Protein AF-A0A959NLH9-F1 (afdb_monomer_lite)

Structure (mmCIF, N/CA/C/O backbone):
data_AF-A0A959NLH9-F1
#
_entry.id   AF-A0A959NLH9-F1
#
loop_
_atom_site.group_PDB
_atom_site.id
_atom_site.type_symbol
_atom_site.label_atom_id
_atom_site.label_alt_id
_atom_site.label_comp_id
_atom_site.label_asym_id
_atom_site.label_entity_id
_atom_site.label_seq_id
_atom_site.pdbx_PDB_ins_code
_atom_site.Cartn_x
_atom_site.Cartn_y
_atom_site.Cartn_z
_atom_site.occupancy
_atom_site.B_iso_or_equiv
_atom_site.auth_seq_id
_atom_site.auth_comp_id
_atom_site.auth_asym_id
_atom_site.auth_atom_id
_atom_site.pdbx_PDB_model_num
ATOM 1 N N . GLN A 1 1 ? 10.521 5.770 0.048 1.00 67.94 1 GLN A N 1
ATOM 2 C CA . GLN A 1 1 ? 11.316 6.323 1.169 1.00 67.94 1 GLN A CA 1
ATOM 3 C C . GLN A 1 1 ? 11.322 7.830 1.051 1.00 67.94 1 GLN A C 1
ATOM 5 O O . GLN A 1 1 ? 11.337 8.330 -0.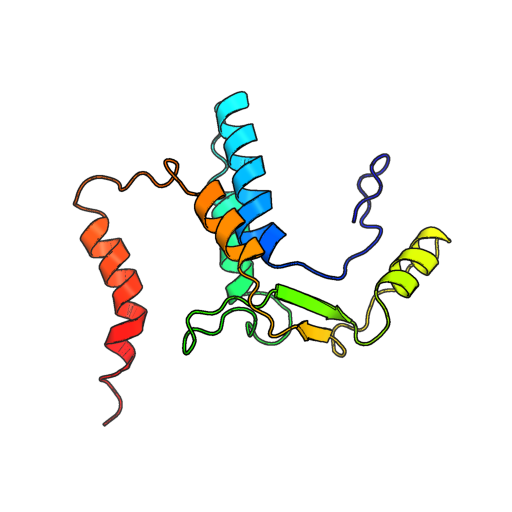071 1.00 67.94 1 GLN A O 1
ATOM 10 N N . TYR A 1 2 ? 11.311 8.521 2.184 1.00 71.69 2 TYR A N 1
ATOM 11 C CA . TYR A 1 2 ? 11.299 9.976 2.244 1.00 71.69 2 TYR A CA 1
ATOM 12 C C . TYR A 1 2 ? 12.508 10.468 3.025 1.00 71.69 2 TYR A C 1
ATOM 14 O O . TYR A 1 2 ? 12.953 9.807 3.961 1.00 71.69 2 TYR A O 1
ATOM 22 N N . ASP A 1 3 ? 13.016 11.625 2.633 1.00 77.06 3 ASP A N 1
ATOM 23 C CA . ASP A 1 3 ? 13.906 12.419 3.462 1.00 77.06 3 ASP A CA 1
ATOM 24 C C . ASP A 1 3 ? 13.079 12.965 4.632 1.00 77.06 3 ASP A C 1
ATOM 26 O O . ASP A 1 3 ? 12.076 13.649 4.427 1.00 77.06 3 ASP A O 1
ATOM 30 N N . SER A 1 4 ? 13.469 12.631 5.862 1.00 78.00 4 SER A N 1
ATOM 31 C CA . SER A 1 4 ? 12.738 13.033 7.065 1.00 78.00 4 SER A CA 1
ATOM 32 C C . SER A 1 4 ? 12.818 14.533 7.356 1.00 78.00 4 SER A C 1
ATOM 34 O O . SER A 1 4 ? 11.948 15.048 8.049 1.00 78.00 4 SER A O 1
ATOM 36 N N . GLN A 1 5 ? 13.849 15.231 6.868 1.00 81.00 5 GLN A N 1
ATOM 37 C CA . GLN A 1 5 ? 14.009 16.673 7.064 1.00 81.00 5 GLN A CA 1
ATOM 38 C C . GLN A 1 5 ? 13.199 17.470 6.042 1.00 81.00 5 GLN A C 1
ATOM 40 O O . GLN A 1 5 ? 12.591 18.477 6.390 1.00 81.00 5 GLN A O 1
ATOM 45 N N . THR A 1 6 ? 13.189 17.029 4.781 1.00 83.31 6 THR A N 1
ATOM 46 C CA . THR A 1 6 ? 12.567 17.793 3.684 1.00 83.31 6 THR A CA 1
ATOM 47 C C . THR A 1 6 ? 11.207 17.258 3.243 1.00 83.31 6 THR A C 1
ATOM 49 O O . THR A 1 6 ? 10.493 17.933 2.504 1.00 83.31 6 THR A O 1
ATOM 52 N N . GLY A 1 7 ? 10.845 16.036 3.641 1.00 76.31 7 GLY A N 1
ATOM 53 C CA . GLY A 1 7 ? 9.648 15.343 3.164 1.00 76.31 7 GLY A CA 1
ATOM 54 C C . GLY A 1 7 ? 9.720 14.919 1.692 1.00 76.31 7 GLY A C 1
ATOM 55 O O . GLY A 1 7 ? 8.732 14.420 1.153 1.00 76.31 7 GLY A O 1
ATOM 56 N N . LYS A 1 8 ? 10.861 15.102 1.014 1.00 78.56 8 LYS A N 1
ATOM 57 C CA . LYS A 1 8 ? 11.023 14.722 -0.396 1.00 78.56 8 LYS A CA 1
ATOM 58 C C . LYS A 1 8 ? 11.092 13.209 -0.557 1.00 78.56 8 LYS A C 1
ATOM 60 O O . LYS A 1 8 ? 11.677 12.508 0.266 1.00 78.56 8 LYS A O 1
ATOM 65 N N . VAL A 1 9 ? 10.536 12.697 -1.655 1.00 75.62 9 VAL A N 1
ATOM 66 C CA . VAL A 1 9 ? 10.654 11.277 -2.011 1.00 75.62 9 VAL A CA 1
ATOM 67 C C . VAL A 1 9 ? 12.090 10.993 -2.452 1.00 75.62 9 VAL A C 1
ATOM 69 O O . VAL A 1 9 ? 12.515 11.431 -3.515 1.00 75.62 9 VAL A O 1
ATOM 72 N N . VAL A 1 10 ? 12.824 10.221 -1.653 1.00 74.75 10 VAL A N 1
ATOM 73 C CA . VAL A 1 10 ? 14.191 9.764 -1.970 1.00 74.75 10 VAL A CA 1
ATOM 74 C C . VAL A 1 10 ? 14.155 8.520 -2.851 1.00 74.75 10 VAL A C 1
ATOM 76 O O . VAL A 1 10 ? 15.025 8.297 -3.688 1.00 74.75 10 VAL A O 1
ATOM 79 N N . SER A 1 11 ? 13.133 7.685 -2.682 1.00 73.56 11 SER A N 1
ATOM 80 C CA . SER A 1 11 ? 12.980 6.483 -3.492 1.00 73.56 11 SER A CA 1
ATOM 81 C C . SER A 1 11 ? 11.518 6.119 -3.665 1.00 73.56 11 SER A C 1
ATOM 83 O O . SER A 1 11 ? 10.790 5.972 -2.679 1.00 73.56 11 SER A O 1
ATOM 85 N N . TYR A 1 12 ? 11.117 5.966 -4.925 1.00 76.19 12 TYR A N 1
ATOM 86 C CA . TYR A 1 12 ? 9.764 5.594 -5.330 1.00 76.19 12 TYR A CA 1
ATOM 87 C C . TYR A 1 12 ? 9.532 4.076 -5.265 1.00 76.19 12 TYR A C 1
ATOM 89 O O . TYR A 1 12 ? 8.386 3.647 -5.226 1.00 76.19 12 TYR A O 1
ATOM 97 N N . PHE A 1 13 ? 10.597 3.261 -5.228 1.00 80.81 13 PHE A N 1
ATOM 98 C CA . PHE A 1 13 ? 10.502 1.802 -5.322 1.00 80.81 13 PHE A CA 1
ATOM 99 C C . PHE A 1 13 ? 11.446 1.064 -4.356 1.00 80.81 13 PHE A C 1
ATOM 101 O O . PHE A 1 13 ? 12.496 1.592 -3.991 1.00 80.81 13 PHE A O 1
ATOM 108 N N . PRO A 1 14 ? 11.142 -0.198 -3.996 1.00 82.88 14 PRO A N 1
ATOM 109 C CA . PRO A 1 14 ? 9.922 -0.933 -4.341 1.00 82.88 14 PRO A CA 1
ATOM 110 C C . PRO A 1 14 ? 8.679 -0.353 -3.651 1.00 82.88 14 PRO A C 1
ATOM 112 O O . PRO A 1 14 ? 8.761 0.158 -2.533 1.00 82.88 14 PRO A O 1
ATOM 115 N N . ILE A 1 15 ? 7.532 -0.446 -4.324 1.00 86.31 15 ILE A N 1
ATOM 116 C CA . ILE A 1 15 ? 6.230 -0.149 -3.724 1.00 86.31 15 ILE A CA 1
ATOM 117 C C . ILE A 1 15 ? 5.731 -1.448 -3.108 1.00 86.31 15 ILE A C 1
ATOM 119 O O . ILE A 1 15 ? 5.389 -2.382 -3.829 1.00 86.31 15 ILE A O 1
ATOM 123 N N . HIS A 1 16 ? 5.740 -1.521 -1.780 1.00 88.44 16 HIS A N 1
ATOM 124 C CA . HIS A 1 16 ? 5.230 -2.672 -1.045 1.00 88.44 16 HIS A CA 1
ATOM 125 C C . HIS A 1 16 ? 3.725 -2.551 -0.848 1.00 88.44 16 HIS A C 1
ATOM 127 O O . HIS A 1 16 ? 3.251 -1.566 -0.279 1.00 88.44 16 HIS A O 1
ATOM 133 N N . THR A 1 17 ? 2.985 -3.572 -1.261 1.00 89.44 17 THR A N 1
ATOM 134 C CA . THR A 1 17 ? 1.530 -3.589 -1.149 1.00 89.44 17 THR A CA 1
ATOM 135 C C . THR A 1 17 ? 1.083 -3.577 0.308 1.00 89.44 17 THR A C 1
ATOM 137 O O . THR A 1 17 ? 0.162 -2.835 0.638 1.00 89.44 17 THR A O 1
ATOM 140 N N . VAL A 1 18 ? 1.791 -4.278 1.209 1.00 91.25 18 VAL A N 1
ATOM 141 C CA . VAL A 1 18 ? 1.496 -4.293 2.659 1.00 91.25 18 VAL A CA 1
ATOM 142 C C . VAL A 1 18 ? 1.462 -2.893 3.278 1.00 91.25 18 VAL A C 1
ATOM 144 O O . VAL A 1 18 ? 0.694 -2.637 4.206 1.00 91.25 18 VAL A O 1
ATOM 147 N N . HIS A 1 19 ? 2.233 -1.944 2.735 1.00 90.12 19 HIS A N 1
ATOM 148 C CA . HIS A 1 19 ? 2.175 -0.561 3.200 1.00 90.12 19 HIS A CA 1
ATOM 149 C C . HIS A 1 19 ? 0.827 0.090 2.888 1.00 90.12 19 HIS A C 1
ATOM 151 O O . HIS A 1 19 ? 0.332 0.845 3.714 1.00 90.12 19 HIS A O 1
ATOM 157 N N . GLN A 1 20 ? 0.225 -0.221 1.739 1.00 88.81 20 GLN A N 1
ATOM 158 C CA . GLN A 1 20 ? -1.063 0.334 1.321 1.00 88.81 20 GLN A CA 1
ATOM 159 C C . GLN A 1 20 ? -2.244 -0.399 1.966 1.00 88.81 20 GLN A C 1
ATOM 161 O O . GLN A 1 20 ? -3.153 0.252 2.471 1.00 88.81 20 GLN A O 1
ATOM 166 N N . VAL A 1 21 ? -2.224 -1.740 2.001 1.00 89.06 21 VAL A N 1
ATOM 167 C CA . VAL A 1 21 ? -3.345 -2.531 2.555 1.00 89.06 21 VAL A CA 1
ATOM 168 C C . VAL A 1 21 ? -3.385 -2.580 4.074 1.00 89.06 21 VAL A C 1
ATOM 170 O O . VAL A 1 21 ? -4.452 -2.823 4.625 1.00 89.06 21 VAL A O 1
ATOM 173 N N . ALA A 1 22 ? -2.254 -2.402 4.760 1.00 92.19 22 ALA A N 1
ATOM 174 C CA . ALA A 1 22 ? -2.179 -2.637 6.200 1.00 92.19 22 ALA A CA 1
ATOM 175 C C . ALA A 1 22 ? -1.500 -1.492 6.953 1.00 92.19 22 ALA A C 1
ATOM 177 O O . ALA A 1 22 ? -2.142 -0.820 7.757 1.00 92.19 22 ALA A O 1
ATOM 178 N N . LEU A 1 23 ? -0.221 -1.211 6.688 1.00 93.12 23 LEU A N 1
ATOM 179 C CA . LEU A 1 23 ? 0.529 -0.305 7.569 1.00 93.12 23 LEU A CA 1
ATOM 180 C C . LEU A 1 23 ? 0.023 1.145 7.523 1.00 93.12 23 LEU A C 1
ATOM 182 O O . LEU A 1 23 ? -0.082 1.779 8.573 1.00 93.12 23 LEU A O 1
ATOM 186 N N . ALA A 1 24 ? -0.321 1.673 6.345 1.00 91.88 24 ALA A N 1
ATOM 187 C CA . ALA A 1 24 ? -0.897 3.011 6.232 1.00 91.88 24 ALA A CA 1
ATOM 188 C C . ALA A 1 24 ? -2.287 3.095 6.892 1.00 91.88 24 ALA A C 1
ATOM 190 O O . ALA A 1 24 ? -2.470 3.990 7.720 1.00 91.88 24 ALA A O 1
ATOM 191 N N . PRO A 1 25 ? -3.237 2.168 6.641 1.00 93.50 25 PRO A N 1
ATOM 192 C CA . PRO A 1 25 ? -4.486 2.120 7.398 1.00 93.50 25 PRO A CA 1
ATOM 193 C C . PRO A 1 25 ? -4.281 2.029 8.912 1.00 93.50 25 PRO A C 1
ATOM 195 O O . PRO A 1 25 ? -4.908 2.779 9.652 1.00 93.50 25 PRO A O 1
ATOM 198 N N . MET A 1 26 ? -3.356 1.189 9.385 1.00 93.00 26 MET A N 1
ATOM 199 C CA . MET A 1 26 ? -3.027 1.066 10.808 1.00 93.00 26 MET A CA 1
ATOM 200 C C . MET A 1 26 ? -2.569 2.402 11.404 1.00 93.00 26 MET A C 1
ATOM 202 O O . MET A 1 26 ? -3.059 2.811 12.458 1.00 93.00 26 MET A O 1
ATOM 206 N N . ALA A 1 27 ? -1.656 3.100 10.723 1.00 93.75 27 ALA A N 1
ATOM 207 C CA . ALA A 1 27 ? -1.173 4.407 11.156 1.00 93.75 27 ALA A CA 1
ATOM 208 C C . ALA A 1 27 ? -2.294 5.459 11.163 1.00 93.75 27 ALA A C 1
ATOM 210 O O . ALA A 1 27 ? -2.408 6.233 12.113 1.00 93.75 27 ALA A O 1
ATOM 211 N N . LEU A 1 28 ? -3.156 5.462 10.142 1.00 92.44 28 LEU A N 1
ATOM 212 C CA . LEU A 1 28 ? -4.295 6.377 10.054 1.00 92.44 28 LEU A CA 1
ATOM 213 C C . LEU A 1 28 ? -5.359 6.085 11.117 1.00 92.44 28 LEU A C 1
ATOM 215 O O . LEU A 1 28 ? -5.910 7.024 11.685 1.00 92.44 28 LEU A O 1
ATOM 219 N N . PHE A 1 29 ? -5.599 4.818 11.463 1.00 92.25 29 PHE A N 1
ATOM 220 C CA . PHE A 1 29 ? -6.456 4.462 12.594 1.00 92.25 29 PHE A CA 1
ATOM 221 C C . PHE A 1 29 ? -5.873 4.947 13.922 1.00 92.25 29 PHE A C 1
ATOM 223 O O . PHE A 1 29 ? -6.604 5.498 14.743 1.00 92.25 29 PHE A O 1
ATOM 230 N N . ALA A 1 30 ? -4.563 4.800 14.136 1.00 91.62 30 ALA A N 1
ATOM 231 C CA . ALA A 1 30 ? -3.903 5.336 15.326 1.00 91.62 30 ALA A CA 1
ATOM 232 C C . ALA A 1 30 ? -4.022 6.868 15.403 1.00 91.62 30 ALA A C 1
ATOM 234 O O . ALA A 1 30 ? -4.377 7.408 16.451 1.00 91.62 30 ALA A O 1
ATOM 235 N N . ALA A 1 31 ? -3.806 7.564 14.283 1.00 92.00 31 ALA A N 1
ATOM 236 C CA . ALA A 1 31 ? -3.976 9.013 14.195 1.00 92.00 31 ALA A CA 1
ATOM 237 C C . ALA A 1 31 ? -5.431 9.446 14.439 1.00 92.00 31 ALA A C 1
ATOM 239 O O . ALA A 1 31 ? -5.669 10.435 15.133 1.00 92.00 31 ALA A O 1
ATOM 240 N N . GLN A 1 32 ? -6.407 8.701 13.915 1.00 93.25 32 GLN A N 1
ATOM 241 C CA . GLN A 1 32 ? -7.833 8.932 14.150 1.00 93.25 32 GLN A CA 1
ATOM 242 C C . GLN A 1 32 ? -8.182 8.807 15.633 1.00 93.25 32 GLN A C 1
ATOM 244 O O . GLN A 1 32 ? -8.835 9.691 16.177 1.00 93.25 32 GLN A O 1
ATOM 249 N N . MET A 1 33 ? -7.694 7.764 16.312 1.00 88.88 33 MET A N 1
ATOM 250 C CA . MET A 1 33 ? -7.906 7.594 17.756 1.00 88.88 33 MET A CA 1
ATOM 251 C C . MET A 1 33 ? -7.266 8.721 18.575 1.00 88.88 33 MET A C 1
ATOM 253 O O . MET A 1 33 ? -7.873 9.201 19.526 1.00 88.88 33 MET A O 1
ATOM 257 N N . ALA A 1 34 ? -6.059 9.156 18.206 1.00 95.31 34 ALA A N 1
ATOM 258 C CA . ALA A 1 34 ? -5.335 10.190 18.944 1.00 95.31 34 ALA A CA 1
ATOM 259 C C . ALA A 1 34 ? -5.893 11.606 18.720 1.00 95.31 34 ALA A C 1
ATOM 261 O O . ALA A 1 34 ? -5.842 12.435 19.624 1.00 95.31 34 ALA A O 1
ATOM 262 N N . SER A 1 35 ? -6.395 11.898 17.518 1.00 95.56 35 SER A N 1
ATOM 263 C CA . SER A 1 35 ? -6.839 13.246 17.134 1.00 95.56 35 SER A CA 1
ATOM 264 C C . SER A 1 35 ? -8.356 13.438 17.130 1.00 95.56 35 SER A C 1
ATOM 266 O O . SER A 1 35 ? -8.816 14.574 17.070 1.00 95.56 35 SER A O 1
ATOM 268 N N . GLY A 1 36 ? -9.136 12.353 17.136 1.00 92.00 36 GLY A N 1
ATOM 269 C CA . GLY A 1 36 ? -10.587 12.381 16.927 1.00 92.00 36 GLY A CA 1
ATOM 270 C C . GLY A 1 36 ? -11.018 12.659 15.478 1.00 92.00 36 GLY A C 1
ATOM 271 O O . GLY A 1 36 ? -12.213 12.656 15.189 1.00 92.00 36 GLY A O 1
ATOM 272 N N . ASN A 1 37 ? -10.079 12.884 14.553 1.00 93.00 37 ASN A N 1
ATOM 273 C CA . ASN A 1 37 ? -10.382 13.162 13.148 1.00 93.00 37 ASN A CA 1
ATOM 274 C C . ASN A 1 37 ? -10.666 11.882 12.359 1.00 93.00 37 ASN A C 1
ATOM 276 O O . ASN A 1 37 ? -10.016 10.862 12.562 1.00 93.00 37 ASN A O 1
ATOM 280 N N . ASN A 1 38 ? -11.577 11.955 11.388 1.00 89.94 38 ASN A N 1
ATOM 281 C CA . ASN A 1 38 ? -11.890 10.827 10.514 1.00 89.94 38 ASN A CA 1
ATOM 282 C C . ASN A 1 38 ? -10.950 10.773 9.296 1.00 89.94 38 ASN A C 1
ATOM 284 O O . ASN A 1 38 ? -10.934 11.694 8.476 1.00 89.94 38 ASN A O 1
ATOM 288 N N . TYR A 1 39 ? -10.221 9.664 9.144 1.00 90.56 39 TYR A N 1
ATOM 289 C CA . TYR A 1 39 ? -9.313 9.416 8.021 1.00 90.56 39 TYR A CA 1
ATOM 290 C C . TYR A 1 39 ? -9.769 8.285 7.083 1.00 90.56 39 TYR A C 1
ATOM 292 O O . TYR A 1 39 ? -9.039 7.939 6.150 1.00 90.56 39 TYR A O 1
ATOM 300 N N . ASN A 1 40 ? -10.985 7.750 7.247 1.00 88.75 40 ASN A N 1
ATOM 301 C CA . ASN A 1 40 ? -11.501 6.614 6.467 1.00 88.75 40 ASN A CA 1
ATOM 302 C C . ASN A 1 40 ? -11.424 6.844 4.951 1.00 88.75 40 ASN A C 1
ATOM 304 O O . ASN A 1 40 ? -11.068 5.938 4.205 1.00 88.75 40 ASN A O 1
ATOM 308 N N . LYS A 1 41 ? -11.685 8.071 4.478 1.00 90.50 41 LYS A N 1
ATOM 309 C CA . LYS A 1 41 ? -11.573 8.413 3.049 1.00 90.50 41 LYS A CA 1
ATOM 310 C C . LYS A 1 41 ? -10.155 8.205 2.504 1.00 90.50 41 LYS A C 1
ATOM 312 O O . LYS A 1 41 ? -9.994 7.772 1.366 1.00 90.50 41 LYS A O 1
ATOM 317 N N . PHE A 1 42 ? -9.128 8.520 3.292 1.00 90.00 42 PHE A N 1
ATOM 318 C CA . PHE A 1 42 ? -7.732 8.351 2.883 1.00 90.00 42 PHE A CA 1
ATOM 319 C C . PHE A 1 42 ? -7.313 6.881 2.917 1.00 90.00 42 PHE A C 1
ATOM 321 O O . PHE A 1 42 ? -6.608 6.438 2.014 1.00 90.00 42 PHE A O 1
ATOM 328 N N . ILE A 1 43 ? -7.810 6.128 3.903 1.00 87.69 43 ILE A N 1
ATOM 329 C CA . ILE A 1 43 ? -7.645 4.672 3.984 1.00 87.69 43 ILE A CA 1
ATOM 330 C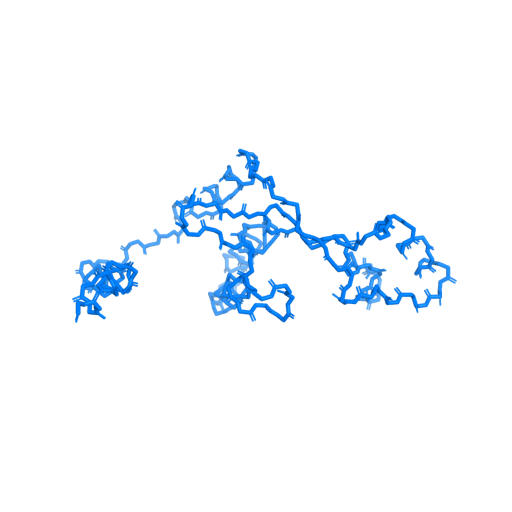 C . ILE A 1 43 ? -8.226 4.007 2.731 1.00 87.69 43 ILE A C 1
ATOM 332 O O . ILE A 1 43 ? -7.509 3.307 2.020 1.00 87.69 43 ILE A O 1
ATOM 336 N N . LEU A 1 44 ? -9.492 4.293 2.410 1.00 88.69 44 LEU A N 1
ATOM 337 C CA . LEU A 1 44 ? -10.165 3.746 1.228 1.00 88.69 44 LEU A CA 1
ATOM 338 C C . LEU A 1 44 ? -9.457 4.141 -0.068 1.00 88.69 44 LEU A C 1
ATOM 340 O O . LEU A 1 44 ? -9.271 3.302 -0.940 1.00 88.69 44 LEU A O 1
ATOM 344 N N . LYS A 1 45 ? -8.991 5.390 -0.178 1.00 87.38 45 LYS A N 1
ATOM 345 C CA . LYS A 1 45 ? -8.213 5.833 -1.340 1.00 87.38 45 LYS A CA 1
ATOM 346 C C . LYS A 1 45 ? -6.937 5.001 -1.532 1.00 87.38 45 LYS A C 1
ATOM 348 O O . LYS A 1 45 ? -6.619 4.650 -2.663 1.00 87.38 45 LYS A O 1
ATOM 353 N N . GLY A 1 46 ? -6.216 4.692 -0.453 1.00 87.12 46 GLY A N 1
ATOM 354 C CA . GLY A 1 46 ? -5.007 3.862 -0.515 1.00 87.12 46 GLY A CA 1
ATOM 355 C C . GLY A 1 46 ? -5.294 2.410 -0.903 1.00 87.12 46 GLY A C 1
ATOM 356 O O . GLY A 1 46 ? -4.552 1.826 -1.687 1.00 87.12 46 GLY A O 1
ATOM 357 N N . ILE A 1 47 ? -6.399 1.845 -0.409 1.00 87.50 47 ILE A N 1
ATOM 358 C CA . ILE A 1 47 ? -6.823 0.482 -0.756 1.00 87.50 47 ILE A CA 1
ATOM 359 C C . ILE A 1 47 ? 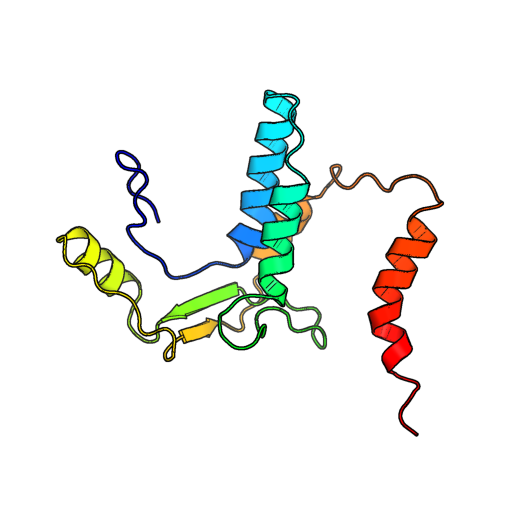-7.275 0.412 -2.221 1.00 87.50 47 ILE A C 1
ATOM 361 O O . ILE A 1 47 ? -6.799 -0.447 -2.958 1.00 87.50 47 ILE A O 1
ATOM 365 N N . ASN A 1 48 ? -8.122 1.344 -2.669 1.00 86.62 48 ASN A N 1
ATOM 366 C CA . ASN A 1 48 ? -8.617 1.389 -4.052 1.00 86.62 48 ASN A CA 1
ATOM 367 C C . ASN A 1 48 ? -7.492 1.591 -5.070 1.00 86.62 48 ASN A C 1
ATOM 369 O O . ASN A 1 48 ? -7.558 1.069 -6.180 1.00 86.62 48 ASN A O 1
ATOM 373 N N . TRP A 1 49 ? -6.418 2.285 -4.686 1.00 87.31 49 TRP A N 1
ATOM 374 C CA . TRP A 1 49 ? -5.241 2.420 -5.540 1.00 87.31 49 TRP A CA 1
ATOM 375 C C . TRP A 1 49 ? -4.670 1.054 -5.962 1.00 87.31 49 TRP A C 1
ATOM 377 O O . TRP A 1 49 ? -4.167 0.907 -7.065 1.00 87.31 49 TRP A O 1
ATOM 387 N N . LEU A 1 50 ? -4.822 -0.011 -5.175 1.00 83.69 50 LEU A N 1
ATOM 388 C CA . LEU A 1 50 ? -4.327 -1.341 -5.563 1.00 83.69 50 LEU A CA 1
ATOM 389 C C . LEU A 1 50 ? -5.055 -1.938 -6.768 1.00 83.69 50 LEU A C 1
ATOM 391 O O . LEU A 1 50 ? -4.464 -2.724 -7.507 1.00 83.69 50 LEU A O 1
ATOM 395 N N . THR A 1 51 ? -6.308 -1.542 -6.980 1.00 82.06 51 THR A N 1
ATOM 396 C CA . THR A 1 51 ? -7.139 -1.956 -8.115 1.00 82.06 51 THR A CA 1
ATOM 397 C C . THR A 1 51 ? -7.202 -0.931 -9.237 1.00 82.06 51 THR A C 1
ATOM 399 O O . THR A 1 51 ? -7.738 -1.257 -10.288 1.00 82.06 51 THR A O 1
ATOM 402 N N . GLU A 1 52 ? -6.715 0.290 -9.014 1.00 82.69 52 GLU A N 1
ATOM 403 C CA . GLU A 1 52 ? -6.844 1.428 -9.939 1.00 82.69 52 GLU A CA 1
ATOM 404 C C . GLU A 1 52 ? -5.501 2.118 -10.226 1.00 82.69 52 GLU A C 1
ATOM 406 O O . GLU A 1 52 ? -5.470 3.226 -10.763 1.00 82.69 52 GLU A O 1
ATOM 411 N N . ASN A 1 53 ? -4.384 1.510 -9.826 1.00 81.19 53 ASN A N 1
ATOM 412 C CA . ASN A 1 53 ? -3.085 2.146 -9.972 1.00 81.19 53 ASN A CA 1
ATOM 413 C C . ASN A 1 53 ? -2.700 2.287 -11.439 1.00 81.19 53 ASN A C 1
ATOM 415 O O . ASN A 1 53 ? -2.961 1.456 -12.304 1.00 81.19 53 ASN A O 1
ATOM 419 N N . GLU A 1 54 ? -1.963 3.355 -11.681 1.00 79.19 54 GLU A N 1
ATOM 420 C CA . GLU A 1 54 ? -1.372 3.700 -12.959 1.00 79.19 54 GLU A CA 1
ATOM 421 C C . GLU A 1 54 ? -0.317 2.684 -13.438 1.00 79.19 54 GLU A C 1
ATOM 423 O O . GLU A 1 54 ? 0.172 2.783 -14.564 1.00 79.19 54 GLU A O 1
ATOM 428 N N . PHE A 1 55 ? 0.052 1.708 -12.601 1.00 76.25 55 PHE A N 1
ATOM 429 C CA . PHE A 1 55 ? 1.096 0.738 -12.888 1.00 76.25 55 PHE A CA 1
ATOM 430 C C . PHE A 1 55 ? 0.510 -0.615 -13.314 1.00 76.25 55 PHE A C 1
ATOM 432 O O . PHE A 1 55 ? -0.424 -1.151 -12.729 1.00 76.25 55 PHE A O 1
ATOM 439 N N . LEU A 1 56 ? 1.114 -1.217 -14.343 1.00 68.50 56 LEU A N 1
ATOM 440 C CA . LEU A 1 56 ? 0.968 -2.647 -14.656 1.00 68.50 56 LEU A CA 1
ATOM 441 C C . LEU A 1 56 ? -0.488 -3.152 -14.776 1.00 68.50 56 LEU A C 1
ATOM 443 O O . LEU A 1 56 ? -0.767 -4.305 -14.457 1.00 68.50 56 LEU A O 1
ATOM 447 N N . GLN A 1 57 ? -1.405 -2.303 -15.253 1.00 68.25 57 GLN A N 1
ATOM 448 C CA . GLN A 1 57 ? -2.804 -2.652 -15.544 1.00 68.25 57 GLN A CA 1
ATOM 449 C C . GLN A 1 57 ? -3.543 -3.319 -14.364 1.00 68.25 57 GLN A C 1
ATOM 451 O O . GLN A 1 57 ? -4.292 -4.274 -14.566 1.00 68.25 57 GLN A O 1
ATOM 456 N N . ASN A 1 58 ? -3.344 -2.835 -13.131 1.00 64.06 58 ASN A N 1
ATOM 457 C CA . ASN A 1 58 ? -4.067 -3.299 -11.933 1.00 64.06 58 ASN A CA 1
ATOM 458 C C . ASN A 1 58 ? -3.826 -4.767 -11.545 1.00 64.06 58 ASN A C 1
ATOM 460 O O . ASN A 1 58 ? -4.632 -5.377 -10.845 1.00 64.06 58 ASN A O 1
ATOM 464 N N . GLN A 1 59 ? -2.696 -5.342 -11.952 1.00 76.88 59 GLN A N 1
ATOM 465 C CA . GLN A 1 59 ? -2.401 -6.754 -11.709 1.00 76.88 59 GLN A CA 1
ATOM 466 C C . GLN A 1 59 ? -2.015 -7.086 -10.259 1.00 76.88 59 GLN A C 1
ATOM 468 O O . GLN A 1 59 ? -1.737 -8.245 -9.989 1.00 76.88 59 GLN A O 1
ATOM 473 N N . LEU A 1 60 ? -1.992 -6.124 -9.322 1.00 85.38 60 LEU A N 1
ATOM 474 C CA . LEU A 1 60 ? -1.597 -6.342 -7.917 1.00 85.38 60 LEU A CA 1
ATOM 475 C C . LEU A 1 60 ? -2.556 -7.232 -7.116 1.00 85.38 60 LEU A C 1
ATOM 477 O O . LEU A 1 60 ? -2.150 -7.782 -6.091 1.00 85.38 60 LEU A O 1
ATOM 481 N N . ILE A 1 61 ? -3.803 -7.356 -7.567 1.00 85.38 61 ILE A N 1
ATOM 482 C CA . ILE A 1 61 ? -4.803 -8.231 -6.960 1.00 85.38 61 ILE A CA 1
ATOM 483 C C . ILE A 1 61 ? -5.165 -9.316 -7.962 1.00 85.38 61 ILE A C 1
ATOM 485 O O . ILE A 1 61 ? -5.710 -9.038 -9.030 1.00 85.38 61 ILE A O 1
ATOM 489 N N . ASP A 1 62 ? -4.919 -10.562 -7.582 1.00 85.50 62 ASP A N 1
ATOM 490 C CA . ASP A 1 62 ? -5.394 -11.730 -8.303 1.00 85.50 62 ASP A CA 1
ATOM 491 C C . ASP A 1 62 ? -6.625 -12.303 -7.607 1.00 85.50 62 ASP A C 1
ATOM 493 O O . ASP A 1 62 ? -6.553 -13.039 -6.619 1.00 85.50 62 ASP A O 1
ATOM 497 N N . LYS A 1 63 ? -7.784 -11.964 -8.171 1.00 80.94 63 LYS A N 1
ATOM 498 C CA . LYS A 1 63 ? -9.088 -12.423 -7.691 1.00 80.94 63 LYS A CA 1
ATOM 499 C C . LYS A 1 63 ? -9.277 -13.931 -7.862 1.00 80.94 63 LYS A C 1
ATOM 501 O O . LYS A 1 63 ? -10.021 -14.524 -7.095 1.00 80.94 63 LYS A O 1
ATOM 506 N N . SER A 1 64 ? -8.627 -14.553 -8.849 1.00 84.44 64 SER A N 1
ATOM 507 C CA . SER A 1 64 ? -8.780 -15.992 -9.096 1.00 84.44 64 SER A CA 1
ATOM 508 C C . SER A 1 64 ? -8.125 -16.831 -7.998 1.00 84.44 64 SER A C 1
ATOM 510 O O . SER A 1 64 ? -8.664 -17.864 -7.610 1.00 84.44 64 SER A O 1
ATOM 512 N N . ASN A 1 65 ? -7.018 -16.331 -7.444 1.00 82.56 65 ASN A N 1
ATOM 513 C CA . ASN A 1 65 ? -6.258 -16.982 -6.379 1.00 82.56 65 ASN A CA 1
ATOM 514 C C . ASN A 1 65 ? -6.469 -16.344 -4.994 1.00 82.56 65 ASN A C 1
ATOM 516 O O . ASN A 1 65 ? -5.805 -16.742 -4.039 1.00 82.56 65 ASN A O 1
ATOM 520 N N . ASN A 1 66 ? -7.374 -15.361 -4.867 1.00 83.06 66 ASN A N 1
ATOM 521 C CA . ASN A 1 66 ? -7.565 -14.547 -3.656 1.00 83.06 66 ASN A CA 1
ATOM 522 C C . ASN A 1 66 ? -6.243 -13.990 -3.101 1.00 83.06 66 ASN A C 1
ATOM 524 O O . ASN A 1 66 ? -6.011 -13.962 -1.890 1.00 83.06 66 ASN A O 1
ATOM 528 N N . ALA A 1 67 ? -5.361 -13.573 -4.006 1.00 84.06 67 ALA A N 1
ATOM 529 C CA . ALA A 1 67 ? -4.003 -13.183 -3.689 1.00 84.06 67 ALA A CA 1
ATOM 530 C C . ALA A 1 67 ? -3.799 -11.685 -3.903 1.00 84.06 67 ALA A C 1
ATOM 532 O O . ALA A 1 67 ? -4.277 -11.084 -4.866 1.00 84.06 67 ALA A O 1
ATOM 533 N N . ILE A 1 68 ? -3.041 -11.091 -2.990 1.00 87.06 68 ILE A N 1
ATOM 534 C CA . ILE A 1 68 ? -2.488 -9.754 -3.147 1.00 87.06 68 ILE A CA 1
ATOM 535 C C . ILE A 1 68 ? -0.982 -9.934 -3.311 1.00 87.06 68 ILE A C 1
ATOM 537 O O . ILE A 1 68 ? -0.333 -10.581 -2.481 1.00 87.06 68 ILE A O 1
ATOM 541 N N . TRP A 1 69 ? -0.427 -9.396 -4.393 1.00 90.25 69 TRP A N 1
ATOM 542 C CA . TRP A 1 69 ? 0.994 -9.540 -4.685 1.00 90.25 69 TRP A CA 1
ATOM 543 C C . TRP A 1 69 ? 1.833 -8.568 -3.869 1.00 90.25 69 TRP A C 1
ATOM 545 O O . TRP A 1 69 ? 1.471 -7.406 -3.677 1.00 90.25 69 TRP A O 1
ATOM 555 N N . ASN A 1 70 ? 2.984 -9.050 -3.407 1.00 88.75 70 ASN A N 1
ATOM 556 C CA . ASN A 1 70 ? 3.808 -8.394 -2.396 1.00 88.75 70 ASN A CA 1
ATOM 557 C C . ASN A 1 70 ? 4.258 -6.976 -2.790 1.00 88.75 70 ASN A C 1
ATOM 559 O O . ASN A 1 70 ? 4.122 -6.040 -1.999 1.00 88.75 70 ASN A O 1
ATOM 563 N N . LYS A 1 71 ? 4.826 -6.791 -3.991 1.00 88.81 71 LYS A N 1
ATOM 564 C CA . LYS A 1 71 ? 5.431 -5.499 -4.362 1.00 88.81 71 LYS A CA 1
ATOM 565 C C . LYS A 1 71 ? 5.599 -5.269 -5.859 1.00 88.81 71 LYS A C 1
ATOM 567 O O . LYS A 1 71 ? 5.817 -6.212 -6.620 1.00 88.81 71 LYS A O 1
ATOM 572 N N . ILE A 1 72 ? 5.640 -3.991 -6.233 1.00 88.00 72 ILE A N 1
ATOM 573 C CA . ILE A 1 72 ? 6.124 -3.507 -7.532 1.00 88.00 72 ILE A CA 1
ATOM 574 C C . ILE A 1 72 ? 7.588 -3.084 -7.391 1.00 88.00 72 ILE A C 1
ATOM 576 O O . ILE A 1 72 ? 7.948 -2.334 -6.480 1.00 88.00 72 ILE A O 1
ATOM 580 N N . THR A 1 73 ? 8.446 -3.534 -8.303 1.00 86.31 73 THR A N 1
ATOM 581 C CA . THR A 1 73 ? 9.869 -3.170 -8.340 1.00 86.31 73 THR A CA 1
ATOM 582 C C . THR A 1 73 ? 10.327 -2.852 -9.764 1.00 86.31 73 THR A C 1
ATOM 584 O O . THR A 1 73 ? 9.869 -3.500 -10.705 1.00 86.31 73 THR A O 1
ATOM 587 N N . PRO A 1 74 ? 11.259 -1.905 -9.964 1.00 81.38 74 PRO A N 1
ATOM 588 C CA . PRO A 1 74 ? 11.956 -1.771 -11.234 1.00 81.38 74 PRO A CA 1
ATOM 589 C C . PRO A 1 74 ? 12.771 -3.030 -11.540 1.00 81.38 74 PRO A C 1
ATOM 591 O O . PRO A 1 74 ? 13.172 -3.765 -10.633 1.00 81.38 74 PRO A O 1
ATOM 594 N N . VAL A 1 75 ? 13.038 -3.260 -12.830 1.00 73.31 75 VAL A N 1
ATOM 595 C CA . VAL A 1 75 ? 13.960 -4.321 -13.278 1.00 73.31 75 VAL A CA 1
ATOM 596 C C . VAL A 1 75 ? 15.387 -4.069 -12.788 1.00 73.31 75 VAL A C 1
ATOM 598 O O . VAL A 1 75 ? 16.092 -5.015 -12.442 1.00 73.31 75 VAL A O 1
ATOM 601 N N . LEU A 1 76 ? 15.817 -2.805 -12.748 1.00 67.75 76 LEU A N 1
ATOM 602 C CA . LEU A 1 76 ? 17.087 -2.437 -12.126 1.00 67.75 76 LEU A CA 1
ATOM 603 C C . LEU A 1 76 ? 16.979 -2.548 -10.600 1.00 67.75 76 LEU A C 1
ATOM 605 O O . LEU A 1 76 ? 15.929 -2.283 -10.021 1.00 67.75 76 LEU A O 1
ATOM 609 N N . ASN A 1 77 ? 18.088 -2.873 -9.938 1.00 68.31 77 ASN A N 1
ATOM 610 C CA . ASN A 1 77 ? 18.135 -2.999 -8.484 1.00 68.31 77 ASN A CA 1
ATOM 611 C C . ASN A 1 77 ? 17.687 -1.694 -7.794 1.00 68.31 77 ASN A C 1
ATOM 613 O O . ASN A 1 77 ? 18.310 -0.646 -7.965 1.00 68.31 77 AS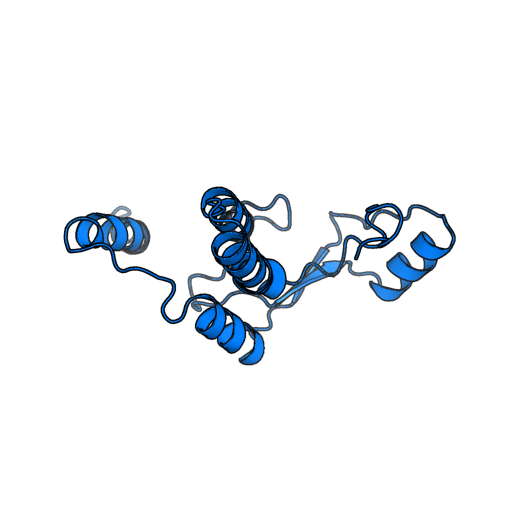N A O 1
ATOM 617 N N . SER A 1 78 ? 16.632 -1.760 -6.978 1.00 67.62 78 SER A N 1
ATOM 618 C CA . SER A 1 78 ? 16.073 -0.610 -6.253 1.00 67.62 78 SER A CA 1
ATOM 619 C C . SER A 1 78 ? 17.081 0.083 -5.330 1.00 67.62 78 SER A C 1
ATOM 621 O O . SER A 1 78 ? 17.004 1.296 -5.142 1.00 67.62 78 SER A O 1
ATOM 623 N N . LYS A 1 79 ? 18.077 -0.649 -4.806 1.00 68.12 79 LYS A N 1
ATOM 624 C CA . LYS A 1 79 ? 19.164 -0.069 -3.999 1.00 68.12 79 LYS A CA 1
ATOM 625 C C . LYS A 1 79 ? 20.037 0.888 -4.810 1.00 68.12 79 LYS A C 1
ATOM 627 O O . LYS A 1 79 ? 20.500 1.882 -4.263 1.00 68.12 79 LYS A O 1
ATOM 632 N N . LEU A 1 80 ? 20.230 0.612 -6.101 1.00 70.38 80 LEU A N 1
ATOM 633 C CA . LEU A 1 80 ? 21.021 1.465 -6.985 1.00 70.38 80 LEU A CA 1
ATOM 634 C C . LEU A 1 80 ? 20.308 2.798 -7.243 1.00 70.38 80 LEU A C 1
ATOM 636 O O . LEU A 1 80 ? 20.937 3.844 -7.143 1.00 70.38 80 LEU A O 1
ATOM 640 N N . TYR A 1 81 ? 18.991 2.771 -7.479 1.00 70.25 81 TYR A N 1
ATOM 641 C CA . TYR A 1 81 ? 18.182 3.992 -7.592 1.00 70.25 81 TYR A CA 1
ATOM 642 C C . TYR A 1 81 ? 18.254 4.845 -6.325 1.00 70.25 81 TYR A C 1
ATOM 644 O O . TYR A 1 81 ? 18.521 6.041 -6.406 1.00 70.25 81 TYR A O 1
ATOM 652 N N . SER A 1 82 ? 18.072 4.230 -5.152 1.00 69.50 82 SER A N 1
ATOM 653 C CA . SER A 1 82 ? 18.174 4.948 -3.878 1.00 69.50 82 SER A CA 1
ATOM 654 C C . SER A 1 82 ? 19.564 5.555 -3.664 1.00 69.50 82 SER A C 1
ATOM 656 O O . SER A 1 82 ? 19.660 6.682 -3.191 1.00 69.50 82 SER A O 1
ATOM 658 N N . PHE A 1 83 ? 20.636 4.841 -4.029 1.00 74.50 83 PHE A N 1
ATOM 659 C CA . PHE A 1 83 ? 22.005 5.345 -3.896 1.00 74.50 83 PHE A CA 1
ATOM 660 C C . PHE A 1 83 ? 22.274 6.539 -4.821 1.00 74.50 83 PHE A C 1
ATOM 662 O O . PHE A 1 83 ? 22.846 7.531 -4.388 1.00 74.50 83 PHE A O 1
ATOM 669 N N . ILE A 1 84 ? 21.817 6.483 -6.074 1.00 70.94 84 ILE A N 1
ATOM 670 C CA . ILE A 1 84 ? 21.997 7.583 -7.032 1.00 70.94 84 ILE A CA 1
ATOM 671 C C . ILE A 1 84 ? 21.184 8.821 -6.617 1.00 70.94 84 ILE A C 1
ATOM 673 O O . ILE A 1 84 ? 21.714 9.931 -6.642 1.00 70.94 84 ILE A O 1
ATOM 677 N N . ASN A 1 85 ? 19.947 8.633 -6.143 1.00 69.56 85 ASN A N 1
ATOM 678 C CA . ASN A 1 85 ? 19.132 9.735 -5.622 1.00 69.56 85 ASN A CA 1
ATOM 679 C C . ASN A 1 85 ? 19.751 10.373 -4.370 1.00 69.56 85 ASN A C 1
ATOM 681 O O . ASN A 1 85 ? 19.662 11.587 -4.198 1.00 69.56 85 ASN A O 1
ATOM 685 N N . LEU A 1 86 ? 20.420 9.587 -3.518 1.00 74.19 86 LEU A N 1
ATOM 686 C CA . LEU A 1 86 ? 21.153 10.111 -2.361 1.00 74.19 86 LEU A CA 1
ATOM 687 C C . LEU A 1 86 ? 22.322 11.020 -2.776 1.00 74.19 86 LEU A C 1
ATOM 689 O O . LEU A 1 86 ? 22.638 11.970 -2.067 1.00 74.19 86 LEU A O 1
ATOM 693 N N . LEU A 1 87 ? 22.929 10.773 -3.942 1.00 77.38 87 LEU A N 1
ATOM 694 C CA . LEU A 1 87 ? 23.970 11.628 -4.524 1.00 77.38 87 LEU A CA 1
ATOM 695 C C . LEU A 1 87 ? 23.411 12.909 -5.173 1.00 77.38 87 LEU A C 1
ATOM 697 O O . LEU A 1 87 ? 24.158 13.649 -5.810 1.00 77.38 87 LEU A O 1
ATOM 701 N N . GLY A 1 88 ? 22.109 13.180 -5.034 1.00 72.56 88 GLY A N 1
ATOM 702 C CA . GLY A 1 88 ? 21.449 14.356 -5.603 1.00 72.56 88 GLY A CA 1
ATOM 703 C C . GLY A 1 88 ? 21.134 14.237 -7.096 1.00 72.56 88 GLY A C 1
ATOM 704 O O . GLY A 1 88 ? 20.710 15.214 -7.708 1.00 72.56 88 GLY A O 1
ATOM 705 N N . ILE A 1 89 ? 21.324 13.057 -7.692 1.00 73.50 89 ILE A N 1
ATOM 706 C CA . ILE A 1 89 ? 20.991 12.791 -9.091 1.00 73.50 89 ILE A CA 1
ATOM 707 C C . ILE A 1 89 ? 19.595 12.173 -9.125 1.00 73.50 89 ILE A C 1
ATOM 709 O O . ILE A 1 89 ? 19.419 11.024 -8.732 1.00 73.50 89 ILE A O 1
ATOM 713 N N . GLU A 1 90 ? 18.602 12.919 -9.610 1.00 69.25 90 GLU A N 1
ATOM 714 C CA . GLU A 1 90 ? 17.238 12.402 -9.756 1.00 69.25 90 GLU A CA 1
ATOM 715 C C . GLU A 1 90 ? 17.166 11.356 -10.875 1.00 69.25 90 GLU A C 1
ATOM 717 O O . GLU A 1 90 ? 16.984 11.678 -12.051 1.00 69.25 90 GLU A O 1
ATOM 722 N N . LEU A 1 91 ? 17.273 10.079 -10.509 1.00 68.81 91 LEU A N 1
ATOM 723 C CA . LEU A 1 91 ? 17.059 8.974 -11.432 1.00 68.81 91 LEU A CA 1
ATOM 724 C C . LEU A 1 91 ? 15.644 8.430 -11.245 1.00 68.81 91 LEU A C 1
ATOM 726 O O . LEU A 1 91 ? 15.337 7.704 -10.295 1.00 68.81 91 LEU A O 1
ATOM 730 N N . LYS A 1 92 ? 14.758 8.781 -12.179 1.00 68.50 92 LYS A N 1
ATOM 731 C CA . LYS A 1 92 ? 13.406 8.224 -12.220 1.00 68.50 92 LYS A CA 1
ATOM 732 C C . LYS A 1 92 ? 13.460 6.820 -12.833 1.00 68.50 92 LYS A C 1
ATOM 734 O O . LYS A 1 92 ? 14.045 6.642 -13.904 1.00 68.50 92 LYS A O 1
ATOM 739 N N . PRO A 1 93 ? 12.897 5.800 -12.171 1.00 69.44 93 PRO A N 1
ATOM 740 C CA . PRO A 1 93 ? 12.806 4.474 -12.757 1.00 69.44 93 PRO A CA 1
ATOM 741 C C . PRO A 1 93 ? 11.915 4.509 -13.992 1.00 69.44 93 PRO A C 1
ATOM 743 O O . PRO A 1 93 ? 10.930 5.244 -14.048 1.00 69.44 93 PRO A O 1
ATOM 746 N N . ASN A 1 94 ? 12.283 3.710 -14.989 1.00 75.81 94 ASN A N 1
ATOM 747 C CA . ASN A 1 94 ? 11.475 3.564 -16.186 1.00 75.81 94 ASN A CA 1
ATOM 748 C C . ASN A 1 94 ? 10.204 2.782 -15.816 1.00 75.81 94 ASN A C 1
ATOM 750 O O . ASN A 1 94 ? 10.283 1.604 -15.462 1.00 75.81 94 ASN A O 1
ATOM 754 N N . ILE A 1 95 ? 9.061 3.466 -15.882 1.00 74.62 95 ILE A N 1
ATOM 755 C CA . ILE A 1 95 ? 7.742 2.953 -15.493 1.00 74.62 95 ILE A CA 1
ATOM 756 C C . ILE A 1 95 ? 7.308 1.786 -16.399 1.00 74.62 95 ILE A C 1
ATOM 758 O O . ILE A 1 95 ? 6.659 0.853 -15.932 1.00 74.62 95 ILE A O 1
ATOM 762 N N . ASP A 1 96 ? 7.768 1.760 -17.652 1.00 75.31 96 ASP A N 1
ATOM 763 C CA . ASP A 1 96 ? 7.514 0.662 -18.595 1.00 75.31 96 ASP A CA 1
ATOM 764 C C . ASP A 1 96 ? 8.320 -0.602 -18.247 1.00 75.31 96 ASP A C 1
ATOM 766 O O . ASP A 1 96 ? 8.061 -1.689 -18.760 1.00 75.31 96 ASP A O 1
ATOM 770 N N . LYS A 1 97 ? 9.323 -0.478 -17.365 1.00 81.88 97 LYS A N 1
ATOM 771 C CA . LYS A 1 97 ? 10.187 -1.573 -16.895 1.00 81.88 97 LYS A CA 1
ATOM 772 C C . LYS A 1 97 ? 9.966 -1.853 -15.411 1.00 81.88 97 LYS A C 1
ATOM 774 O O . LYS A 1 97 ? 10.924 -1.982 -14.638 1.00 81.88 97 LYS A O 1
ATOM 779 N N . LEU A 1 98 ? 8.704 -1.960 -15.017 1.00 85.44 98 LEU A N 1
ATOM 780 C CA . LEU A 1 98 ? 8.302 -2.430 -13.696 1.00 85.44 98 LEU A CA 1
ATOM 781 C C . LEU A 1 98 ? 7.932 -3.917 -13.739 1.00 85.44 98 LEU A C 1
ATOM 783 O O . LEU A 1 98 ? 7.490 -4.446 -14.755 1.00 85.44 98 LEU A O 1
ATOM 787 N N . LYS A 1 99 ? 8.148 -4.603 -12.619 1.00 87.56 99 LYS A N 1
ATOM 788 C CA . LYS A 1 99 ? 7.798 -6.008 -12.406 1.00 87.56 99 LYS A CA 1
ATOM 789 C C . LYS A 1 99 ? 7.016 -6.152 -11.109 1.00 87.56 99 LYS A C 1
ATOM 791 O O . LYS A 1 99 ? 7.339 -5.500 -10.113 1.00 87.56 99 LYS A O 1
ATOM 796 N N . ILE A 1 100 ? 6.041 -7.054 -11.122 1.00 87.38 100 ILE A N 1
ATOM 797 C CA . ILE A 1 100 ? 5.352 -7.519 -9.918 1.00 87.38 100 ILE A CA 1
ATOM 798 C C . ILE A 1 100 ? 6.135 -8.693 -9.337 1.00 87.38 100 ILE A C 1
ATOM 800 O O . ILE A 1 100 ? 6.556 -9.594 -10.063 1.00 87.38 100 ILE A O 1
ATOM 804 N N . ASN A 1 101 ? 6.338 -8.676 -8.022 1.00 87.56 101 ASN A N 1
ATOM 805 C CA . ASN A 1 101 ? 6.725 -9.868 -7.283 1.00 87.56 101 ASN A CA 1
ATOM 806 C C . ASN A 1 101 ? 5.461 -10.651 -6.911 1.00 87.56 101 ASN A C 1
ATOM 808 O O . ASN A 1 101 ? 4.757 -10.252 -5.981 1.00 87.56 101 ASN A O 1
ATOM 812 N N . TYR A 1 102 ? 5.197 -11.744 -7.628 1.00 86.00 102 TYR A N 1
ATOM 813 C CA . TYR A 1 102 ? 4.047 -12.643 -7.443 1.00 86.00 102 TYR A CA 1
ATOM 814 C C . TYR A 1 102 ? 4.208 -13.571 -6.232 1.00 86.00 102 TYR A C 1
ATOM 816 O O . TYR A 1 102 ? 4.021 -14.781 -6.302 1.00 86.00 102 TYR A O 1
ATOM 824 N N . GLU A 1 103 ? 4.609 -12.993 -5.111 1.00 85.75 103 GLU A N 1
ATOM 825 C CA . GLU A 1 103 ? 4.706 -13.673 -3.832 1.00 85.75 103 GLU A CA 1
ATOM 826 C C . GLU A 1 103 ? 3.567 -13.165 -2.953 1.00 85.75 103 GLU A C 1
ATOM 828 O O . GLU A 1 103 ? 3.336 -11.956 -2.879 1.00 85.75 103 GLU A O 1
ATOM 833 N N . SER A 1 104 ? 2.871 -14.074 -2.281 1.00 76.31 104 SER A N 1
ATOM 834 C CA . SER A 1 104 ? 1.928 -13.733 -1.219 1.00 76.31 104 SER A CA 1
ATOM 835 C C . SER A 1 104 ? 2.509 -14.244 0.087 1.00 76.31 104 SER A C 1
ATOM 837 O O . SER A 1 104 ? 2.566 -15.448 0.328 1.00 76.31 104 SER A O 1
ATOM 839 N N . SER A 1 105 ? 3.011 -13.321 0.906 1.00 80.19 105 SER A N 1
ATOM 840 C CA . SER A 1 105 ? 3.637 -13.673 2.175 1.00 80.19 105 SER A CA 1
ATOM 841 C C . SER A 1 105 ? 2.589 -13.771 3.280 1.00 80.19 105 SER A C 1
ATOM 843 O O . SER A 1 105 ? 1.770 -12.868 3.459 1.00 80.19 105 SER A O 1
ATOM 845 N N . SER A 1 106 ? 2.651 -14.837 4.080 1.00 83.56 106 SER A N 1
ATOM 846 C CA . SER A 1 106 ? 1.830 -14.986 5.291 1.00 83.56 106 SER A CA 1
ATOM 847 C C . SER A 1 106 ? 2.050 -13.843 6.292 1.00 83.56 106 SER A C 1
ATOM 849 O O . SER A 1 106 ? 1.142 -13.495 7.046 1.00 83.56 106 SER A O 1
ATOM 851 N N . TYR A 1 107 ? 3.226 -13.212 6.258 1.00 86.88 107 TYR A N 1
ATOM 852 C CA . TYR A 1 107 ? 3.540 -12.007 7.024 1.00 86.88 107 TYR A CA 1
ATOM 853 C C . TYR A 1 107 ? 2.633 -10.826 6.652 1.00 86.88 107 TYR A C 1
ATOM 855 O O . TYR A 1 107 ? 2.076 -10.178 7.539 1.00 86.88 107 TYR A O 1
ATOM 863 N N . ASP A 1 108 ? 2.439 -10.571 5.354 1.00 87.31 108 ASP A N 1
ATOM 864 C CA . ASP A 1 108 ? 1.606 -9.460 4.879 1.00 87.31 108 ASP A CA 1
ATOM 865 C C . ASP A 1 108 ? 0.146 -9.670 5.296 1.00 87.31 108 ASP A C 1
ATOM 867 O O . ASP A 1 108 ? -0.516 -8.743 5.765 1.00 87.31 108 ASP A O 1
ATOM 871 N N . PHE A 1 109 ? -0.331 -10.915 5.218 1.00 87.75 109 PHE A N 1
ATOM 872 C CA . PHE A 1 109 ? -1.668 -11.285 5.675 1.00 87.75 109 PHE A CA 1
ATOM 873 C C . PHE A 1 109 ? -1.860 -11.059 7.181 1.00 87.75 109 PHE A C 1
ATOM 875 O O . PHE A 1 109 ? -2.884 -10.516 7.598 1.00 87.75 109 PHE A O 1
ATOM 882 N N . GLY A 1 110 ? -0.859 -11.401 7.997 1.00 91.00 110 GLY A N 1
ATOM 883 C CA . GLY A 1 110 ? -0.878 -11.130 9.435 1.00 91.00 110 GLY A CA 1
ATOM 884 C C . GLY A 1 110 ? -1.060 -9.643 9.750 1.00 91.00 110 GLY A C 1
ATOM 885 O O . GLY A 1 110 ? -1.863 -9.289 10.615 1.00 91.00 110 GLY A O 1
ATOM 886 N N . TRP A 1 111 ? -0.388 -8.762 9.005 1.00 92.88 111 TRP A N 1
ATOM 887 C CA . TRP A 1 111 ? -0.563 -7.316 9.162 1.00 9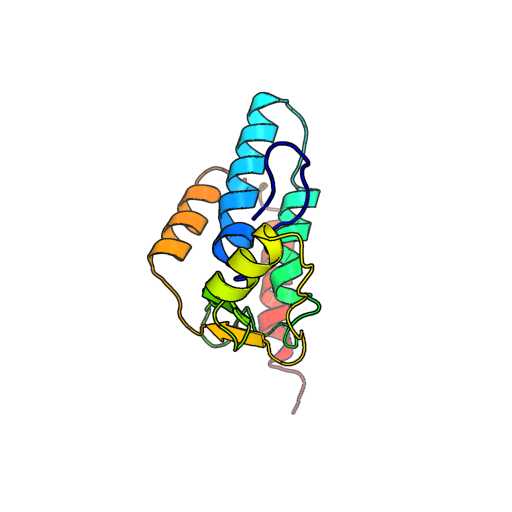2.88 111 TRP A CA 1
ATOM 888 C C . TRP A 1 111 ? -1.941 -6.829 8.750 1.00 92.88 111 TRP A C 1
ATOM 890 O O . TRP A 1 111 ? -2.497 -5.977 9.442 1.00 92.88 111 TRP A O 1
ATOM 900 N N . ILE A 1 112 ? -2.502 -7.353 7.658 1.00 90.81 112 ILE A N 1
ATOM 901 C CA . ILE A 1 112 ? -3.864 -7.012 7.227 1.00 90.81 112 ILE A CA 1
ATOM 902 C C . ILE A 1 112 ? -4.851 -7.381 8.336 1.00 90.81 112 ILE A C 1
ATOM 904 O O . ILE A 1 112 ? -5.596 -6.523 8.811 1.00 90.81 112 ILE A O 1
ATOM 908 N N . LEU A 1 113 ? -4.800 -8.626 8.817 1.00 91.50 113 LEU A N 1
ATOM 909 C CA . LEU A 1 113 ? -5.661 -9.087 9.904 1.00 91.50 113 LEU A CA 1
ATOM 910 C C . LEU A 1 113 ? -5.510 -8.213 11.151 1.00 91.50 113 LEU A C 1
ATOM 912 O O . LEU A 1 113 ? -6.502 -7.713 11.672 1.00 91.50 113 LEU A O 1
ATOM 916 N N . TYR A 1 114 ? -4.278 -7.975 11.601 1.00 92.62 114 TYR A N 1
ATOM 917 C CA . TYR A 1 114 ? -4.006 -7.165 12.789 1.00 92.62 114 TYR A CA 1
ATOM 918 C C . TYR A 1 114 ? -4.513 -5.723 12.658 1.00 92.62 114 TYR A C 1
ATOM 920 O O . TYR A 1 114 ? -5.059 -5.151 13.606 1.00 92.62 114 TYR A O 1
ATOM 928 N N . THR A 1 115 ? -4.351 -5.135 11.474 1.00 93.06 115 THR A N 1
ATOM 929 C CA . THR A 1 115 ? -4.773 -3.765 11.174 1.00 93.06 115 THR A CA 1
ATOM 930 C C . THR A 1 115 ? -6.281 -3.607 11.292 1.00 93.06 115 THR A C 1
ATOM 932 O O . THR A 1 115 ? -6.751 -2.615 11.847 1.00 93.06 115 THR A O 1
ATOM 935 N N . PHE A 1 116 ? -7.052 -4.583 10.823 1.00 89.56 116 PHE A N 1
ATOM 936 C CA . PHE A 1 116 ? -8.508 -4.479 10.764 1.00 89.56 116 PHE A CA 1
ATOM 937 C C . PHE A 1 116 ? -9.240 -5.170 11.922 1.00 89.56 116 PHE A C 1
ATOM 939 O O . PHE A 1 116 ? -10.413 -4.872 12.164 1.00 89.56 116 PHE A O 1
ATOM 946 N N . ALA A 1 117 ? -8.562 -6.037 12.677 1.00 89.69 117 ALA A N 1
ATOM 947 C CA . ALA A 1 117 ? -9.127 -6.727 13.832 1.00 89.69 117 ALA A CA 1
ATOM 948 C C . ALA A 1 117 ? -9.745 -5.736 14.832 1.00 89.69 117 ALA A C 1
ATOM 950 O O . ALA A 1 117 ? -9.071 -4.838 15.337 1.00 89.69 117 ALA A O 1
ATOM 951 N N . GLY A 1 118 ? -11.048 -5.890 15.089 1.00 80.00 118 GLY A N 1
ATOM 952 C CA . GLY A 1 118 ? -11.808 -5.035 16.009 1.00 80.00 118 GLY A CA 1
ATOM 953 C C . GLY A 1 118 ? -11.997 -3.582 15.553 1.00 80.00 118 GLY A C 1
ATOM 954 O O . GLY A 1 118 ? -12.521 -2.781 16.318 1.00 80.00 118 GLY A O 1
ATOM 955 N N . ARG A 1 119 ? -11.569 -3.228 14.331 1.00 77.19 119 ARG A N 1
ATOM 956 C CA . ARG A 1 119 ? -11.715 -1.882 13.738 1.00 77.19 119 ARG A CA 1
ATOM 957 C C . ARG A 1 119 ? -12.704 -1.854 12.579 1.00 77.19 119 ARG A C 1
ATOM 959 O O . ARG A 1 119 ? -13.203 -0.790 12.223 1.00 77.19 119 ARG A O 1
ATOM 966 N N . ILE A 1 120 ? -13.016 -3.019 12.016 1.00 64.94 120 ILE A N 1
ATOM 967 C CA . ILE A 1 120 ? -14.185 -3.190 11.161 1.00 64.94 120 ILE A CA 1
ATOM 968 C C . ILE A 1 120 ? -15.401 -3.239 12.085 1.00 64.94 120 ILE A C 1
ATOM 970 O O . 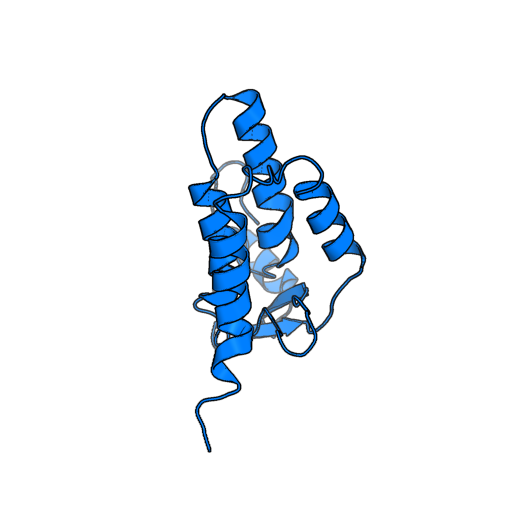ILE A 1 120 ? -15.712 -4.277 12.669 1.00 64.94 120 ILE A O 1
ATOM 974 N N . ASN A 1 121 ? -16.086 -2.107 12.229 1.00 50.22 121 ASN A N 1
ATOM 975 C CA . ASN A 1 121 ? -17.465 -2.142 12.685 1.00 50.22 121 ASN A CA 1
ATOM 976 C C . ASN A 1 121 ? -18.275 -2.785 11.563 1.00 50.22 121 ASN A C 1
ATOM 978 O O . ASN A 1 121 ? -18.457 -2.180 10.509 1.00 50.22 121 ASN A O 1
ATOM 982 N N . TYR A 1 122 ? -18.755 -4.006 11.787 1.00 44.19 122 TYR A N 1
ATOM 983 C CA . TYR A 1 122 ? -19.927 -4.484 11.070 1.00 44.19 122 TYR A CA 1
ATOM 984 C C . TYR A 1 122 ? -21.080 -3.577 11.503 1.00 44.19 122 TYR A C 1
ATOM 986 O O . TYR A 1 122 ? -21.674 -3.772 12.563 1.00 44.19 122 TYR A O 1
ATOM 994 N N . SER A 1 123 ? -21.322 -2.514 10.738 1.00 39.00 123 SER A N 1
ATOM 995 C CA . SER A 1 123 ? -22.516 -1.694 10.867 1.00 39.00 123 SER A CA 1
ATOM 996 C C . SER A 1 123 ? -23.721 -2.621 10.734 1.00 39.00 123 SER A C 1
ATOM 998 O O . SER A 1 123 ? -23.895 -3.312 9.733 1.00 39.00 123 SER A O 1
ATOM 1000 N N . SER A 1 124 ? -24.492 -2.674 11.815 1.00 39.28 124 SER A N 1
ATOM 1001 C CA . SER A 1 124 ? -25.786 -3.331 11.976 1.00 39.28 124 SER A CA 1
ATOM 1002 C C . SER A 1 124 ? -26.564 -3.515 10.667 1.00 39.28 124 SER A C 1
ATOM 1004 O O . SER A 1 124 ? -26.995 -2.532 10.076 1.00 39.28 124 SER A O 1
ATOM 1006 N N . ASN A 1 125 ? -26.730 -4.785 10.281 1.00 43.44 125 ASN A N 1
ATOM 1007 C CA . ASN A 1 125 ? -27.741 -5.468 9.452 1.00 43.44 125 ASN A CA 1
ATOM 1008 C C . ASN A 1 125 ? -28.329 -4.844 8.162 1.00 43.44 125 ASN A C 1
ATOM 1010 O O . ASN A 1 125 ? -28.796 -5.619 7.340 1.00 43.44 125 ASN A O 1
ATOM 1014 N N . GLU A 1 126 ? -28.283 -3.539 7.900 1.00 45.94 126 GLU A N 1
ATOM 1015 C CA . GLU A 1 126 ? -28.770 -2.948 6.633 1.00 45.94 126 GLU A CA 1
ATOM 1016 C C . GLU A 1 126 ? -27.661 -2.817 5.579 1.00 45.94 126 GLU A C 1
ATOM 1018 O O . GLU A 1 126 ? -27.903 -2.981 4.389 1.00 45.94 126 GLU A O 1
ATOM 1023 N N . GLN A 1 127 ? -26.409 -2.619 6.001 1.00 45.41 127 GLN A N 1
ATOM 1024 C CA . GLN A 1 127 ? -25.263 -2.545 5.082 1.00 45.41 127 GLN A CA 1
ATOM 1025 C C . GLN A 1 127 ? -24.663 -3.916 4.762 1.00 45.41 127 GLN A C 1
ATOM 1027 O O . GLN A 1 127 ? -23.779 -4.011 3.916 1.00 45.41 127 GLN A O 1
ATOM 1032 N N . GLN A 1 128 ? -25.133 -4.987 5.413 1.00 44.97 128 GLN A N 1
ATOM 1033 C CA . GLN A 1 128 ? -24.762 -6.345 5.026 1.00 44.97 128 GLN A CA 1
ATOM 1034 C C . GLN A 1 128 ? -25.350 -6.690 3.659 1.00 44.97 128 GLN A C 1
ATOM 1036 O O . GLN A 1 128 ? -24.595 -7.166 2.828 1.00 44.97 128 GLN A O 1
ATOM 1041 N N . GLU A 1 129 ? -26.615 -6.391 3.357 1.00 44.03 129 GLU A N 1
ATOM 1042 C CA . GLU A 1 129 ? -27.134 -6.662 2.008 1.00 44.03 129 GLU A CA 1
ATOM 1043 C C . GLU A 1 129 ? -26.389 -5.858 0.942 1.00 44.03 129 GLU A C 1
ATOM 1045 O O . GLU A 1 129 ? -26.009 -6.437 -0.061 1.00 44.03 129 GLU A O 1
ATOM 1050 N N . GLU A 1 130 ? -26.023 -4.599 1.191 1.00 43.22 130 GLU A N 1
ATOM 1051 C CA . GLU A 1 130 ? -25.290 -3.789 0.208 1.00 43.22 130 GLU A CA 1
ATOM 1052 C C . GLU A 1 130 ? -23.791 -4.146 0.110 1.00 43.22 130 GLU A C 1
ATOM 1054 O O . GLU A 1 130 ? -23.222 -4.145 -0.979 1.00 43.22 130 GLU A O 1
ATOM 1059 N N . ALA A 1 131 ? -23.116 -4.500 1.211 1.00 41.44 131 ALA A N 1
ATOM 1060 C CA . ALA A 1 131 ? -21.716 -4.940 1.186 1.00 41.44 131 ALA A CA 1
ATOM 1061 C C . ALA A 1 131 ? -21.568 -6.379 0.661 1.00 41.44 131 ALA A C 1
ATOM 1063 O O . ALA A 1 131 ? -20.624 -6.659 -0.078 1.00 41.44 131 ALA A O 1
ATOM 1064 N N . TYR A 1 132 ? -22.511 -7.274 0.983 1.00 42.00 132 TYR A N 1
ATOM 1065 C CA . TYR A 1 132 ? -22.601 -8.597 0.366 1.00 42.00 132 TYR A CA 1
ATOM 1066 C C . TYR A 1 132 ? -23.085 -8.505 -1.083 1.00 42.00 132 TYR A C 1
ATOM 1068 O O . TYR A 1 132 ? -22.587 -9.275 -1.892 1.00 42.00 132 TYR A O 1
ATOM 1076 N N . ASP A 1 133 ? -23.952 -7.563 -1.467 1.00 40.25 133 ASP A N 1
ATOM 1077 C CA . ASP A 1 133 ? -24.354 -7.377 -2.868 1.00 40.25 133 ASP A CA 1
ATOM 1078 C C . ASP A 1 133 ? -23.245 -6.725 -3.701 1.00 40.25 133 ASP A C 1
ATOM 1080 O O . ASP A 1 133 ? -23.015 -7.145 -4.832 1.00 40.25 133 ASP A O 1
ATOM 1084 N N . ASN A 1 134 ? -22.456 -5.808 -3.138 1.00 40.72 134 ASN A N 1
ATOM 1085 C CA . ASN A 1 134 ? -21.239 -5.298 -3.782 1.00 40.72 134 ASN A CA 1
ATOM 1086 C C . ASN A 1 134 ? -20.132 -6.363 -3.875 1.00 40.72 134 ASN A C 1
ATOM 1088 O O . ASN A 1 134 ? -19.308 -6.315 -4.788 1.00 40.72 134 ASN A O 1
ATOM 1092 N N . LEU A 1 135 ? -20.135 -7.363 -2.987 1.00 40.38 135 LEU A N 1
ATOM 1093 C CA . LEU A 1 135 ? -19.333 -8.580 -3.140 1.00 40.38 135 LEU A CA 1
ATOM 1094 C C . LEU A 1 135 ? -19.979 -9.585 -4.120 1.00 40.38 135 LEU A C 1
ATOM 1096 O O . LEU A 1 135 ? -19.248 -10.260 -4.838 1.00 40.38 135 LEU A O 1
ATOM 1100 N N . LYS A 1 136 ? -21.312 -9.622 -4.272 1.00 35.16 136 LYS A N 1
ATOM 1101 C CA . LYS A 1 136 ? -22.008 -10.377 -5.335 1.00 35.16 136 LYS A CA 1
ATOM 1102 C C . LYS A 1 136 ? -21.883 -9.740 -6.714 1.00 35.16 136 LYS A C 1
ATOM 1104 O O . LYS A 1 136 ? -22.040 -10.457 -7.696 1.00 35.16 136 LYS A O 1
ATOM 1109 N N . VAL A 1 137 ? -21.522 -8.462 -6.854 1.00 36.81 137 VAL A N 1
ATOM 1110 C CA . VAL A 1 137 ? -21.093 -7.907 -8.157 1.00 36.81 137 VAL A CA 1
ATOM 1111 C C . VAL A 1 137 ? -19.902 -8.709 -8.719 1.00 36.81 137 VAL A C 1
ATOM 1113 O O . VAL A 1 137 ? -19.740 -8.805 -9.935 1.00 36.81 137 VAL A O 1
ATOM 1116 N N . PHE A 1 138 ? -19.130 -9.391 -7.862 1.00 37.25 138 PHE A N 1
ATOM 1117 C CA . PHE A 1 138 ? -18.089 -10.337 -8.278 1.00 37.25 138 PHE A CA 1
ATOM 1118 C C . PHE A 1 138 ? -18.603 -11.758 -8.594 1.00 37.25 138 PHE A C 1
ATOM 1120 O O . PHE A 1 138 ? -17.872 -12.529 -9.215 1.00 37.25 138 PHE A O 1
ATOM 1127 N N . GLU A 1 139 ? -19.841 -12.113 -8.230 1.00 34.72 139 GLU A N 1
ATOM 1128 C CA . GLU A 1 139 ? -20.480 -13.400 -8.562 1.00 34.72 139 GLU A CA 1
ATOM 1129 C C . GLU A 1 139 ? -21.517 -13.308 -9.697 1.00 34.72 139 GLU A C 1
ATOM 1131 O O . GLU A 1 139 ? -21.669 -14.270 -10.446 1.00 34.72 139 GLU A O 1
ATOM 1136 N N . ILE A 1 140 ? -22.198 -12.174 -9.903 1.00 32.22 140 ILE A N 1
ATOM 1137 C CA . ILE A 1 140 ? -23.310 -12.063 -10.870 1.00 32.22 140 ILE A CA 1
ATOM 1138 C C . ILE A 1 140 ? -22.825 -11.868 -12.320 1.00 32.22 140 ILE A C 1
ATOM 1140 O O . ILE A 1 140 ? -23.530 -12.261 -13.250 1.00 32.22 140 ILE A O 1
ATOM 1144 N N . SER A 1 141 ? -21.589 -11.406 -12.563 1.00 35.06 141 SER A N 1
ATOM 1145 C CA . SER A 1 141 ? -21.051 -11.373 -13.941 1.00 35.06 141 SER A CA 1
ATOM 1146 C C . SER A 1 141 ? -20.710 -12.761 -14.514 1.00 35.06 141 SER A C 1
ATOM 1148 O O . SER A 1 141 ? -20.350 -12.868 -15.686 1.00 35.06 141 SER A O 1
ATOM 1150 N N . LYS A 1 142 ? -20.882 -13.843 -13.734 1.00 41.69 142 LYS A N 1
ATOM 1151 C CA . LYS A 1 142 ? -20.764 -15.232 -14.212 1.00 41.69 142 LYS A CA 1
ATOM 1152 C C . LYS A 1 142 ? -21.969 -15.748 -15.012 1.00 41.69 142 LYS A C 1
ATOM 1154 O O . LYS A 1 142 ? -21.846 -16.834 -15.563 1.00 41.69 142 LYS A O 1
ATOM 1159 N N . ASN A 1 143 ? -23.093 -15.027 -15.114 1.00 37.47 143 ASN A N 1
ATOM 1160 C CA . ASN A 1 143 ? -24.315 -15.568 -15.743 1.00 37.47 143 ASN A CA 1
ATOM 1161 C C . ASN A 1 143 ? -24.922 -14.746 -16.893 1.00 37.47 143 ASN A C 1
ATOM 1163 O O . ASN A 1 143 ? -26.060 -14.988 -17.285 1.00 37.47 143 ASN A O 1
ATOM 1167 N N . SER A 1 144 ? -24.170 -13.830 -17.502 1.00 38.44 144 SER A N 1
ATOM 1168 C CA . SER A 1 144 ? -24.600 -13.161 -18.738 1.00 38.44 144 SER A CA 1
ATOM 1169 C C . SER A 1 144 ? -23.505 -13.211 -19.799 1.00 38.44 144 SER A C 1
ATOM 1171 O O . SER A 1 144 ? -22.902 -12.192 -20.110 1.00 38.44 144 SER A O 1
ATOM 1173 N N . ASN A 1 145 ? -23.207 -14.416 -20.279 1.00 36.53 145 ASN A N 1
ATOM 1174 C CA . ASN A 1 145 ? -22.613 -14.697 -21.591 1.00 36.53 145 ASN A CA 1
ATOM 1175 C C . ASN A 1 145 ? -22.838 -16.192 -21.884 1.00 36.53 145 ASN A C 1
ATOM 1177 O O . ASN A 1 145 ? -21.914 -17.000 -21.804 1.00 36.53 145 ASN A O 1
ATOM 1181 N N . ASN A 1 146 ? -24.103 -16.534 -22.142 1.00 36.44 146 ASN A N 1
ATOM 1182 C CA . ASN A 1 146 ? -24.475 -17.598 -23.076 1.00 36.44 146 ASN A CA 1
ATOM 1183 C C . ASN A 1 146 ? -24.852 -16.918 -24.391 1.00 36.44 146 ASN A C 1
ATOM 1185 O O . ASN A 1 146 ? -25.596 -15.914 -24.304 1.00 36.44 146 ASN A O 1
#

Radius of gyration: 18.35 Å; chains: 1; bounding box: 53×35×42 Å

Sequence (146 aa):
QYDSQTGKVVSYFPIHTVHQVALAPMALFAAQMASGNNYNKFILKGINWLTENEFLQNQLIDKSNNAIWNKITPVLNSKLYSFINLLGIELKPNIDKLKINYESSSYDFGWILYTFAGRINYSSNEQQEEAYDNLKVFEISKNSNN

Foldseek 3Di:
DADPVPRHPLAPDWDFLLCLLFVVLLVQVVVCVVPVDDPVVVNVVSVVCCQVPPADNSPQADPVVRAGFTTKGFPPDRVVSSVCSVVVHNDDGDRVRIDTRRDGDPVSVVRNCVRCPVVPPPPPDPCCCVVVVVVCVVVVVVPPDD

pLDDT: mean 75.1, std 17.98, range [32.22, 95.56]

Secondary structure (DSSP, 8-state):
-B-TTT--BS----EEHHIIIIIHHHHHHHHHHHH----HHHHHHHHHHHHH-TTGGGTTEETTTTEE--EEEESS-HHHHHHHHHTT------GGGEEEE----HHHHHHHHHHHTTT-----TTHHHHHHHHHHHHHHTTSS--